Protein AF-A0A954H5F4-F1 (afdb_monomer_lite)

Radius of gyration: 21.92 Å; chains: 1; bounding box: 44×37×60 Å

Sequence (137 aa):
LEKRYDFLNLPSGKKIQVPFDQLIIFSTNLEPKDLVDGAFLRRIPYKIEAPDPTEEQFRALMELMAPMMGFAYDSEAKKAVDYLIETHYKAVDRPFRACQPRDLLLQVKNHCVYHKQPKKLTNKGFDFAVWNYFSVM

Foldseek 3Di:
DPPQWDWDQDPVRDIDIDGHDDDDDDDDPDDPVVVDDPVVVVVVPDDDDDDADDPVVLLVLLVVVLVVLPEDCDPQVSVLSVLLCVPVPVVVVHTHHSCLSNQLLVQLSVVCVVVVHPSYRDNVSSVRSSCVVVVPD

Structure (mmCIF, N/CA/C/O backbone):
data_AF-A0A954H5F4-F1
#
_entry.id   AF-A0A954H5F4-F1
#
loop_
_atom_site.group_PDB
_atom_site.id
_atom_site.type_symbol
_atom_site.label_atom_id
_atom_site.label_alt_id
_atom_site.label_comp_id
_atom_site.label_asym_id
_atom_site.label_entity_id
_atom_site.label_seq_id
_atom_site.pdbx_PDB_ins_code
_atom_site.Cartn_x
_atom_site.Cartn_y
_atom_site.Cartn_z
_atom_site.occupancy
_atom_site.B_iso_or_equiv
_atom_site.auth_seq_id
_atom_site.auth_comp_id
_atom_site.auth_asym_id
_atom_site.auth_atom_id
_atom_site.pdbx_PDB_model_num
ATOM 1 N N . LEU A 1 1 ? 12.655 7.361 -30.548 1.00 53.06 1 LEU A N 1
ATOM 2 C CA . LEU A 1 1 ? 13.279 7.303 -29.210 1.00 53.06 1 LEU A CA 1
ATOM 3 C C . LEU A 1 1 ? 14.586 8.081 -29.127 1.00 53.06 1 LEU A C 1
ATOM 5 O O . LEU A 1 1 ? 14.675 8.954 -28.286 1.00 53.06 1 LEU A O 1
ATOM 9 N N . GLU A 1 2 ? 15.562 7.868 -30.015 1.00 63.12 2 GLU A N 1
ATOM 10 C CA . GLU A 1 2 ? 16.865 8.570 -29.931 1.00 63.12 2 GLU A CA 1
ATOM 11 C C . GLU A 1 2 ? 16.860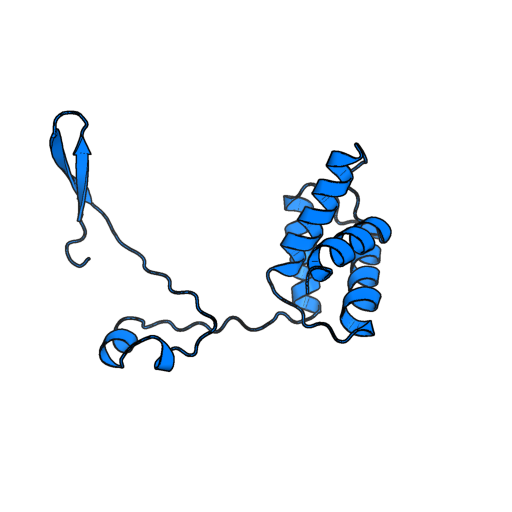 10.029 -30.415 1.00 63.12 2 GLU A C 1
ATOM 13 O O . GLU A 1 2 ? 17.785 10.784 -30.137 1.00 63.12 2 GLU A O 1
ATOM 18 N N . LYS A 1 3 ? 15.822 10.451 -31.145 1.00 74.44 3 LYS A N 1
ATOM 19 C CA . LYS A 1 3 ? 15.833 11.742 -31.842 1.00 74.44 3 LYS A CA 1
ATOM 20 C C . LYS A 1 3 ? 15.539 12.964 -30.951 1.00 74.44 3 LYS A C 1
ATOM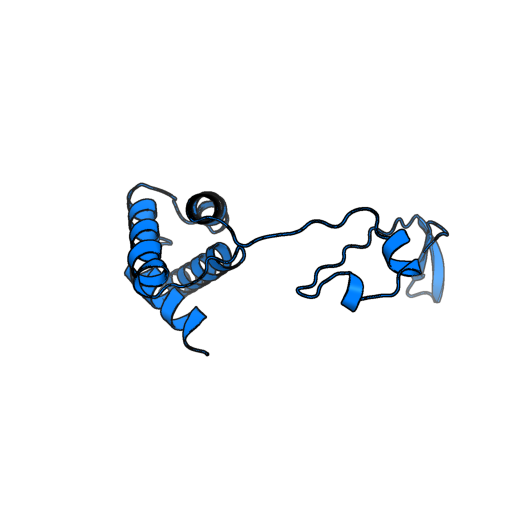 22 O O . LYS A 1 3 ? 15.689 14.079 -31.430 1.00 74.44 3 LYS A O 1
ATOM 27 N N . ARG A 1 4 ? 15.157 12.771 -29.677 1.00 80.94 4 ARG A N 1
ATOM 28 C CA . ARG A 1 4 ? 14.807 13.830 -28.696 1.00 80.94 4 ARG A CA 1
ATOM 29 C C . ARG A 1 4 ? 13.697 14.804 -29.134 1.00 80.94 4 ARG A C 1
ATOM 31 O O . ARG A 1 4 ? 13.626 15.941 -28.669 1.00 80.94 4 ARG A O 1
ATOM 38 N N . TYR A 1 5 ? 12.831 14.373 -30.046 1.00 88.50 5 TYR A N 1
ATOM 39 C CA . TYR A 1 5 ? 11.664 15.131 -30.478 1.00 88.50 5 TYR A CA 1
ATOM 40 C C . TYR A 1 5 ? 10.488 14.208 -30.790 1.00 88.50 5 TYR A C 1
ATOM 42 O O . TYR A 1 5 ? 10.687 13.044 -31.148 1.00 88.50 5 TYR A O 1
ATOM 50 N N . ASP A 1 6 ? 9.284 14.764 -30.701 1.00 89.88 6 ASP A N 1
ATOM 51 C CA . ASP A 1 6 ? 8.025 14.151 -31.127 1.00 89.88 6 ASP A CA 1
ATOM 52 C C . ASP A 1 6 ? 7.224 15.139 -32.001 1.00 89.88 6 ASP A C 1
ATOM 54 O O . ASP A 1 6 ? 7.655 16.277 -32.214 1.00 89.88 6 ASP A O 1
ATOM 58 N N . PHE A 1 7 ? 6.084 14.721 -32.551 1.00 91.19 7 PHE A N 1
ATOM 59 C CA . PHE A 1 7 ? 5.224 15.560 -33.385 1.00 91.19 7 PHE A CA 1
ATOM 60 C C . PHE A 1 7 ? 3.859 15.800 -32.743 1.00 91.19 7 PHE A C 1
ATOM 62 O O . PHE A 1 7 ? 3.073 14.875 -32.546 1.00 91.19 7 PHE A O 1
ATOM 69 N N . LEU A 1 8 ? 3.525 17.071 -32.529 1.00 90.31 8 LEU A N 1
ATOM 70 C CA . LEU A 1 8 ? 2.176 17.486 -32.167 1.00 90.31 8 LEU A CA 1
ATOM 71 C C . LEU A 1 8 ? 1.326 17.633 -33.437 1.00 90.31 8 LEU A C 1
ATOM 73 O O . LEU A 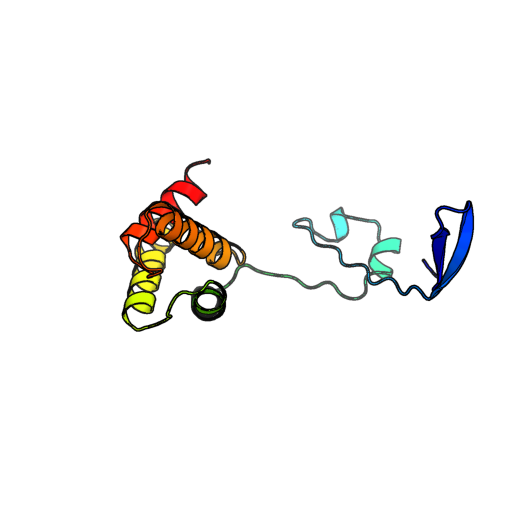1 8 ? 1.668 18.409 -34.334 1.00 90.31 8 LEU A O 1
ATOM 77 N N . ASN A 1 9 ? 0.209 16.904 -33.509 1.00 93.69 9 ASN A N 1
ATOM 78 C CA . ASN A 1 9 ? -0.774 17.048 -34.584 1.00 93.69 9 ASN A CA 1
ATOM 79 C C . ASN A 1 9 ? -1.799 18.121 -34.204 1.00 93.69 9 ASN A C 1
ATOM 81 O O . ASN A 1 9 ? -2.467 18.008 -33.177 1.00 93.69 9 ASN A O 1
ATOM 85 N N . LEU A 1 10 ? -1.944 19.149 -35.040 1.00 92.38 10 LEU A N 1
ATOM 86 C CA . LEU A 1 10 ? -2.967 20.175 -34.858 1.00 92.38 10 LEU A CA 1
ATOM 87 C C . LEU A 1 10 ? -4.285 19.764 -35.537 1.00 92.38 10 LEU A C 1
ATOM 89 O O . LEU A 1 10 ? -4.245 19.104 -36.577 1.00 92.38 10 LEU A O 1
ATOM 93 N N . PRO A 1 11 ? -5.448 20.239 -35.048 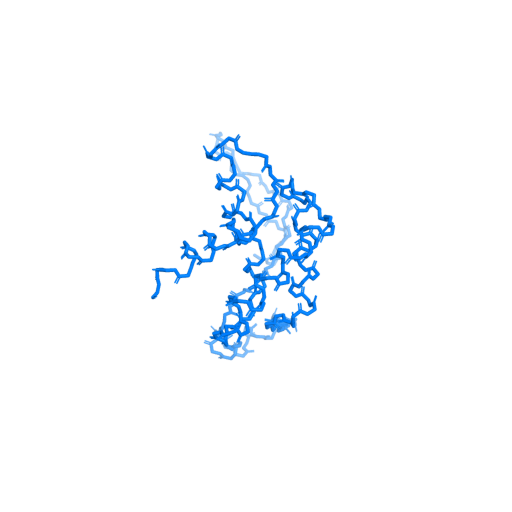1.00 93.06 11 PRO A N 1
ATOM 94 C CA . PRO A 1 11 ? -6.742 20.024 -35.710 1.00 93.06 11 PRO A CA 1
ATOM 95 C C . PRO A 1 11 ? -6.790 20.499 -37.173 1.00 93.06 11 PRO A C 1
ATOM 97 O O . PRO A 1 11 ? -7.604 20.027 -37.954 1.00 93.06 11 PRO A O 1
ATOM 100 N N . SER A 1 12 ? -5.893 21.412 -37.561 1.00 92.62 12 SER A N 1
ATOM 101 C CA . SER A 1 12 ? -5.723 21.900 -38.936 1.00 92.62 12 SER A CA 1
ATOM 102 C C . SER A 1 12 ? -4.962 20.940 -39.865 1.00 92.62 12 SER A C 1
ATOM 104 O O . SER A 1 12 ? -4.705 21.291 -41.015 1.00 92.62 12 SER A O 1
ATOM 106 N N . GLY A 1 13 ? -4.539 19.768 -39.379 1.00 91.94 13 GLY A N 1
ATOM 107 C CA . GLY A 1 13 ? -3.751 18.784 -40.133 1.00 91.94 13 GLY A CA 1
ATOM 108 C C . GLY A 1 13 ? -2.247 19.081 -40.200 1.00 91.94 13 GLY A C 1
ATOM 109 O O . GLY A 1 13 ? -1.480 18.279 -40.732 1.00 91.94 13 GLY A O 1
ATOM 110 N N . LYS A 1 14 ? -1.793 20.211 -39.643 1.00 93.38 14 LYS A N 1
ATOM 111 C CA . LYS A 1 14 ? -0.365 20.556 -39.555 1.00 93.38 14 LYS A CA 1
ATOM 112 C C . LYS A 1 14 ? 0.330 19.748 -38.454 1.00 93.38 14 LYS A C 1
ATOM 114 O O . LYS A 1 14 ? -0.247 19.523 -37.390 1.00 93.38 14 LYS A O 1
ATOM 119 N N . LYS A 1 15 ? 1.591 19.375 -38.693 1.00 93.94 15 LYS A N 1
ATOM 120 C CA . LYS A 1 15 ? 2.471 18.721 -37.711 1.00 93.94 15 LYS A CA 1
ATOM 121 C C . LYS A 1 15 ? 3.574 19.675 -37.278 1.00 93.94 15 LYS A C 1
ATOM 123 O O . LYS A 1 15 ? 4.218 20.280 -38.132 1.00 93.94 15 LYS A O 1
ATOM 128 N N . ILE A 1 16 ? 3.796 19.790 -35.973 1.00 94.44 16 ILE A N 1
ATOM 129 C CA . ILE A 1 16 ? 4.875 20.603 -35.402 1.00 94.44 16 ILE A CA 1
ATOM 130 C C . ILE A 1 16 ? 5.812 19.680 -34.636 1.00 94.44 16 ILE A C 1
ATOM 132 O O . ILE A 1 16 ? 5.361 18.887 -33.813 1.00 94.44 16 ILE A O 1
ATOM 136 N N . GLN A 1 17 ? 7.109 19.784 -34.915 1.00 93.75 17 GLN A N 1
ATOM 137 C CA . GLN A 1 17 ? 8.136 19.088 -34.152 1.00 93.75 17 GLN A CA 1
ATOM 138 C C . GLN A 1 17 ? 8.308 19.776 -32.794 1.00 93.75 17 GLN A C 1
ATOM 140 O O . GLN A 1 17 ? 8.544 20.983 -32.735 1.00 93.75 17 GLN A O 1
ATOM 145 N N . VAL A 1 18 ? 8.204 19.010 -31.714 1.00 92.31 18 VAL A N 1
ATOM 146 C CA . VAL A 1 18 ? 8.376 19.490 -30.340 1.00 92.31 18 VAL A CA 1
ATOM 147 C C . VAL A 1 18 ? 9.506 18.720 -29.659 1.00 92.31 18 VAL A C 1
ATOM 149 O O . VAL A 1 18 ? 9.647 17.520 -29.905 1.00 92.31 18 VAL A O 1
ATOM 152 N N . PRO A 1 19 ? 10.329 19.364 -28.814 1.00 90.75 19 PRO A N 1
ATOM 153 C CA . PRO A 1 19 ? 11.283 18.647 -27.978 1.00 90.75 19 PRO A CA 1
ATOM 154 C C . PRO A 1 19 ? 10.550 17.632 -27.100 1.00 90.75 19 PRO A C 1
ATOM 156 O O . PRO A 1 19 ? 9.544 17.963 -26.472 1.00 90.75 19 PRO A O 1
ATOM 159 N N . PHE A 1 20 ? 11.053 16.404 -27.059 1.00 88.12 20 PHE A N 1
ATOM 160 C CA . PHE A 1 20 ? 10.492 15.346 -26.229 1.00 88.12 20 PHE A CA 1
ATOM 161 C C . PHE A 1 20 ? 11.620 14.461 -25.726 1.00 88.12 20 PHE A C 1
ATOM 163 O O . PHE A 1 20 ? 12.378 13.902 -26.522 1.00 88.12 20 PHE A O 1
ATOM 170 N N . ASP A 1 21 ? 11.724 14.345 -24.408 1.00 85.25 21 ASP A N 1
ATOM 171 C CA . ASP A 1 21 ? 12.660 13.440 -23.760 1.00 85.25 21 ASP A CA 1
ATOM 172 C C . ASP A 1 21 ? 11.876 12.324 -23.073 1.00 85.25 21 ASP A C 1
ATOM 174 O O . ASP A 1 21 ? 10.933 12.584 -22.322 1.00 85.25 21 ASP A O 1
ATOM 178 N N . GLN A 1 22 ? 12.227 11.077 -23.377 1.00 80.12 22 GLN A N 1
ATOM 179 C CA . GLN A 1 22 ? 11.465 9.915 -22.939 1.00 80.12 22 GLN A CA 1
ATOM 180 C C . GLN A 1 22 ? 12.199 9.192 -21.814 1.00 80.12 22 GLN A C 1
ATOM 182 O O . GLN A 1 22 ? 13.228 8.558 -22.042 1.00 80.12 22 GLN A O 1
ATOM 187 N N . LEU A 1 23 ? 11.606 9.200 -20.619 1.00 85.25 23 LEU A N 1
ATOM 188 C CA . LEU A 1 23 ? 11.997 8.317 -19.524 1.00 85.25 23 LEU A CA 1
ATOM 189 C C . LEU A 1 23 ? 11.127 7.055 -19.549 1.00 85.25 23 LEU A C 1
ATOM 191 O O . LEU A 1 23 ? 9.904 7.141 -19.447 1.00 85.25 23 LEU A O 1
ATOM 195 N N . ILE A 1 24 ? 11.750 5.883 -19.681 1.00 82.00 24 ILE A N 1
ATOM 196 C CA . ILE A 1 24 ? 11.051 4.590 -19.655 1.00 82.00 24 ILE A CA 1
ATOM 197 C C . ILE A 1 24 ? 11.269 3.933 -18.295 1.00 82.00 24 ILE A C 1
ATOM 199 O O . ILE A 1 24 ? 12.410 3.759 -17.869 1.00 82.00 24 ILE A O 1
ATOM 203 N N . ILE A 1 25 ? 10.176 3.536 -17.644 1.00 88.25 25 ILE A N 1
ATOM 204 C CA . ILE A 1 25 ? 10.188 2.791 -16.383 1.00 88.25 25 ILE A CA 1
ATOM 205 C C . ILE A 1 25 ? 9.415 1.492 -16.604 1.00 88.25 25 ILE A C 1
ATOM 207 O O . ILE A 1 25 ? 8.246 1.520 -16.986 1.00 88.25 25 ILE A O 1
ATOM 211 N N . PHE A 1 26 ? 10.073 0.361 -16.360 1.00 86.81 26 PHE A N 1
ATOM 212 C CA . PHE A 1 26 ? 9.442 -0.956 -16.353 1.00 86.81 26 PHE A CA 1
ATOM 213 C C . PHE A 1 26 ? 9.157 -1.367 -14.909 1.00 86.81 26 PHE A C 1
ATOM 215 O O . PHE A 1 26 ? 10.013 -1.205 -14.043 1.00 86.81 26 PHE A O 1
ATOM 222 N N . SER A 1 27 ? 7.968 -1.911 -14.662 1.00 88.69 27 SER A N 1
ATOM 223 C 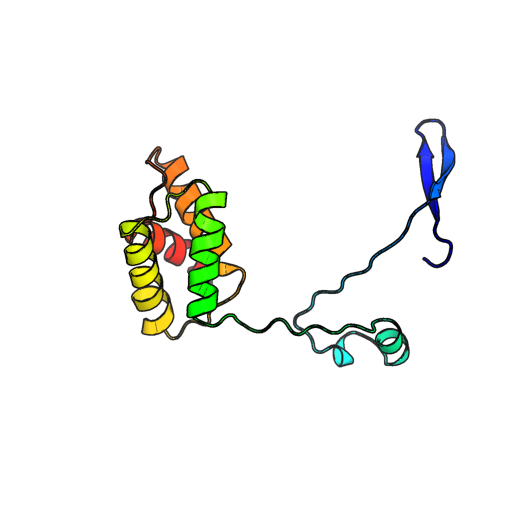CA . SER A 1 27 ? 7.586 -2.504 -13.381 1.00 88.69 27 SER A CA 1
ATOM 224 C C . SER A 1 27 ? 6.973 -3.870 -13.657 1.00 88.69 27 SER A C 1
ATOM 226 O O . SER A 1 27 ? 6.047 -3.983 -14.461 1.00 88.69 27 SER A O 1
ATOM 228 N N . THR A 1 28 ? 7.541 -4.913 -13.061 1.00 86.94 28 THR A N 1
ATOM 229 C CA . THR A 1 28 ? 7.113 -6.299 -13.250 1.00 86.94 28 THR A CA 1
ATOM 230 C C . THR A 1 28 ? 7.418 -7.113 -11.997 1.00 86.94 28 THR A C 1
ATOM 232 O O . THR A 1 28 ? 8.317 -6.769 -11.233 1.00 86.94 28 THR A O 1
ATOM 235 N N . ASN A 1 29 ? 6.659 -8.186 -11.798 1.00 85.06 29 ASN A N 1
ATOM 236 C CA . ASN A 1 29 ? 6.923 -9.226 -10.808 1.00 85.06 29 ASN A CA 1
ATOM 237 C C . ASN A 1 29 ? 7.778 -10.382 -11.369 1.00 85.06 29 ASN A C 1
ATOM 239 O O . ASN A 1 29 ? 8.071 -11.318 -10.632 1.00 85.06 29 ASN A O 1
ATOM 243 N N . LEU A 1 30 ? 8.141 -10.346 -12.657 1.00 84.50 30 LEU A N 1
ATOM 244 C CA . LEU A 1 30 ? 9.014 -11.332 -13.298 1.00 84.50 30 LEU A CA 1
ATOM 245 C C . LEU A 1 30 ? 10.489 -10.968 -13.113 1.00 84.50 30 LEU A C 1
ATOM 247 O O . LEU A 1 30 ? 10.850 -9.789 -13.056 1.00 84.50 30 LEU A O 1
ATOM 251 N N . GLU A 1 31 ? 11.363 -11.975 -13.088 1.00 81.25 31 GLU A N 1
ATOM 252 C CA . GLU A 1 31 ? 12.799 -11.718 -13.074 1.00 81.25 31 GLU A CA 1
ATOM 253 C C . GLU A 1 31 ? 13.237 -11.070 -14.403 1.00 81.25 31 GLU A C 1
ATOM 255 O O . GLU A 1 31 ? 12.753 -11.452 -15.472 1.00 81.25 31 GLU A O 1
ATOM 260 N N . PRO A 1 32 ? 14.192 -10.118 -14.396 1.00 79.50 32 PRO A N 1
ATOM 261 C CA . PRO A 1 32 ? 14.590 -9.400 -15.610 1.00 79.50 32 PRO A CA 1
ATOM 262 C C . PRO A 1 32 ? 15.018 -10.302 -16.778 1.00 79.50 32 PRO A C 1
ATOM 264 O O . PRO A 1 32 ? 14.798 -9.948 -17.934 1.00 79.50 32 PRO A O 1
ATOM 267 N N . LYS A 1 33 ? 15.612 -11.466 -16.482 1.00 80.44 33 LYS A N 1
ATOM 268 C CA . LYS A 1 33 ? 16.046 -12.460 -17.480 1.00 80.44 33 LYS A CA 1
ATOM 269 C C . LYS A 1 33 ? 14.884 -13.115 -18.238 1.00 80.44 33 LYS A C 1
ATOM 271 O O . LYS A 1 33 ? 15.088 -13.559 -19.361 1.00 80.44 33 LYS A O 1
ATOM 276 N N . ASP A 1 34 ? 13.698 -13.151 -17.635 1.00 83.12 34 ASP A N 1
ATOM 277 C CA . ASP A 1 34 ? 12.502 -13.766 -18.216 1.00 83.12 34 ASP A CA 1
ATOM 278 C C . ASP A 1 34 ? 11.679 -12.748 -19.019 1.00 83.12 34 ASP A C 1
ATOM 280 O O . ASP A 1 34 ? 10.786 -13.120 -19.778 1.00 83.12 34 ASP A O 1
ATOM 284 N N . LEU A 1 35 ? 11.981 -11.452 -18.870 1.00 78.19 35 LEU A N 1
ATOM 285 C CA . LEU A 1 35 ? 11.255 -10.371 -19.532 1.00 78.19 35 LEU A CA 1
ATOM 286 C C . LEU A 1 35 ? 11.746 -10.128 -20.967 1.00 78.19 35 LEU A C 1
ATOM 288 O O . LEU A 1 35 ? 10.937 -9.909 -21.867 1.00 78.19 35 LEU A O 1
ATOM 292 N N . VAL A 1 36 ? 13.068 -10.100 -21.175 1.00 76.62 36 VAL A N 1
ATOM 293 C CA . VAL A 1 36 ? 13.712 -9.656 -22.426 1.00 76.62 36 VAL A CA 1
ATOM 294 C C . VAL A 1 36 ? 15.116 -10.242 -22.590 1.00 76.62 36 VAL A C 1
ATOM 296 O O . VAL A 1 36 ? 15.749 -10.677 -21.631 1.00 76.62 36 VAL A O 1
ATOM 299 N N . ASP A 1 37 ? 15.633 -10.209 -23.821 1.00 82.75 37 ASP A N 1
ATOM 300 C CA . ASP A 1 37 ? 16.973 -10.702 -24.136 1.00 82.75 37 ASP A CA 1
ATOM 301 C C . ASP A 1 37 ? 18.115 -9.877 -23.493 1.00 82.75 37 ASP A C 1
ATOM 303 O O . ASP A 1 37 ? 17.964 -8.737 -23.033 1.00 82.75 37 ASP A O 1
ATOM 307 N N . GLY A 1 38 ? 19.323 -10.448 -23.504 1.00 77.06 38 GLY A N 1
ATOM 308 C CA . GLY A 1 38 ? 20.517 -9.793 -22.962 1.00 77.06 38 GLY A CA 1
ATOM 309 C C . GLY A 1 38 ? 20.950 -8.526 -23.719 1.00 77.06 38 GLY A C 1
ATOM 310 O O . GLY A 1 38 ? 21.703 -7.712 -23.178 1.00 77.06 38 GLY A O 1
ATOM 311 N N . ALA A 1 39 ? 20.507 -8.310 -24.962 1.00 82.06 39 ALA A N 1
ATOM 312 C CA . ALA A 1 39 ? 20.790 -7.071 -25.686 1.00 82.06 39 ALA A CA 1
ATOM 313 C C . ALA A 1 39 ? 19.934 -5.911 -25.164 1.00 82.06 39 ALA A C 1
ATOM 315 O O . ALA A 1 39 ? 20.436 -4.791 -25.028 1.00 82.06 39 ALA A O 1
ATOM 316 N N . PHE A 1 40 ? 18.689 -6.193 -24.794 1.00 79.38 40 PHE A N 1
ATOM 317 C CA . PHE A 1 40 ? 17.766 -5.234 -24.209 1.00 79.38 40 PHE A CA 1
ATOM 318 C C . PHE A 1 40 ? 18.120 -4.911 -22.753 1.00 79.38 40 PHE A C 1
ATOM 320 O O . PHE A 1 40 ? 18.173 -3.736 -22.383 1.00 79.38 40 PHE A O 1
ATOM 327 N N . LEU A 1 41 ? 18.481 -5.917 -21.945 1.00 82.31 41 LEU A N 1
ATOM 328 C CA . LEU A 1 41 ? 18.877 -5.712 -20.541 1.00 82.31 41 LEU A CA 1
ATOM 329 C C . LEU A 1 41 ? 20.113 -4.816 -20.363 1.00 82.31 41 LEU A C 1
ATOM 331 O O . LEU A 1 41 ? 20.262 -4.185 -19.312 1.00 82.31 41 LEU A O 1
ATOM 335 N N . ARG A 1 42 ? 20.982 -4.720 -21.382 1.00 83.56 42 ARG A N 1
ATOM 336 C CA . ARG A 1 42 ? 22.122 -3.782 -21.410 1.00 83.56 42 ARG A CA 1
ATOM 337 C C . ARG A 1 42 ? 21.695 -2.316 -21.516 1.00 83.56 42 ARG A C 1
ATOM 339 O O . ARG A 1 42 ? 22.457 -1.442 -21.118 1.00 83.56 42 ARG A O 1
ATOM 346 N N . ARG A 1 43 ? 20.493 -2.041 -22.033 1.00 84.50 43 ARG A N 1
ATOM 347 C CA . ARG A 1 43 ? 19.928 -0.684 -22.161 1.00 84.50 43 ARG A CA 1
ATOM 348 C C . ARG A 1 43 ? 19.108 -0.254 -20.942 1.00 84.50 43 ARG A C 1
ATOM 350 O O . ARG A 1 43 ? 18.682 0.894 -20.885 1.00 84.50 43 ARG A O 1
ATOM 357 N N . ILE A 1 44 ? 18.917 -1.145 -19.966 1.00 85.94 44 ILE A N 1
ATOM 358 C CA . ILE A 1 44 ? 18.273 -0.857 -18.679 1.00 85.94 44 ILE A CA 1
ATOM 359 C C . ILE A 1 44 ? 19.352 -0.940 -17.591 1.00 85.94 44 ILE A C 1
ATOM 361 O O . ILE A 1 44 ? 19.558 -2.007 -17.007 1.00 85.94 44 ILE A O 1
ATOM 365 N N . PRO A 1 45 ? 20.110 0.141 -17.343 1.00 83.94 45 PRO A N 1
ATOM 366 C CA . PRO A 1 45 ? 21.251 0.097 -16.430 1.00 83.94 45 PRO A CA 1
ATOM 367 C C . PRO A 1 45 ? 20.821 -0.123 -14.976 1.00 83.94 45 PRO A C 1
ATOM 369 O O . PRO A 1 45 ? 21.464 -0.885 -14.259 1.00 83.94 45 PRO A O 1
ATOM 372 N N . TYR A 1 46 ? 19.706 0.483 -14.562 1.00 88.81 46 TYR A N 1
ATOM 373 C CA . TYR A 1 46 ? 19.189 0.390 -13.200 1.00 88.81 46 TYR A CA 1
ATOM 374 C C . TYR A 1 46 ? 18.120 -0.690 -13.096 1.00 88.81 46 TYR A C 1
ATOM 376 O O . TYR A 1 46 ? 17.132 -0.676 -13.827 1.00 88.81 46 TYR A O 1
ATOM 384 N N . LYS A 1 47 ? 18.328 -1.619 -12.166 1.00 88.50 47 LYS A N 1
ATOM 385 C CA . LYS A 1 47 ? 17.405 -2.701 -11.828 1.00 88.50 47 LYS A CA 1
ATOM 386 C C . LYS A 1 47 ? 17.224 -2.622 -10.320 1.00 88.50 47 LYS A C 1
ATOM 388 O O . LYS A 1 47 ? 18.165 -2.899 -9.583 1.00 88.50 47 LYS A O 1
ATOM 393 N N . ILE A 1 48 ? 16.075 -2.115 -9.890 1.00 90.38 48 ILE A N 1
ATOM 394 C CA . ILE A 1 48 ? 15.791 -1.859 -8.479 1.00 90.38 48 ILE A CA 1
ATOM 395 C C . ILE A 1 48 ? 14.794 -2.911 -8.029 1.00 90.38 48 ILE A C 1
ATOM 397 O O . ILE A 1 48 ? 13.688 -2.984 -8.561 1.00 90.38 48 ILE A O 1
ATOM 401 N N . GLU A 1 49 ? 15.207 -3.725 -7.069 1.00 90.19 49 GLU A N 1
ATOM 402 C CA . GLU A 1 49 ? 14.305 -4.635 -6.384 1.00 90.19 49 GLU A CA 1
ATOM 403 C C . GLU A 1 49 ? 13.466 -3.849 -5.371 1.00 90.19 49 GLU A C 1
ATOM 405 O O . GLU A 1 49 ? 13.989 -3.023 -4.620 1.00 90.19 49 GLU A O 1
ATOM 410 N N . ALA A 1 50 ? 12.158 -4.094 -5.371 1.00 90.19 50 ALA A N 1
ATOM 411 C CA . ALA A 1 50 ? 11.219 -3.523 -4.416 1.00 90.19 50 ALA A CA 1
ATOM 412 C C . ALA A 1 50 ? 10.639 -4.666 -3.567 1.00 90.19 50 ALA A C 1
ATOM 414 O O . ALA A 1 50 ? 9.623 -5.245 -3.962 1.00 90.19 50 ALA A O 1
ATOM 415 N N . PRO A 1 51 ? 11.298 -5.037 -2.453 1.00 92.31 51 PRO A N 1
ATOM 416 C CA . PRO A 1 51 ? 10.829 -6.120 -1.602 1.00 92.31 51 PRO A CA 1
ATOM 417 C C . PRO A 1 51 ? 9.563 -5.719 -0.841 1.00 92.31 51 PRO A C 1
ATOM 419 O O . PRO A 1 51 ? 9.181 -4.545 -0.774 1.00 92.31 51 PRO A O 1
ATOM 422 N N . ASP A 1 52 ? 8.932 -6.715 -0.227 1.00 95.00 52 ASP A N 1
ATOM 423 C CA . ASP A 1 52 ? 7.850 -6.477 0.718 1.00 95.00 52 ASP A CA 1
ATOM 424 C C . ASP A 1 52 ? 8.341 -5.643 1.913 1.00 95.00 52 ASP A C 1
ATOM 426 O O . ASP A 1 52 ? 9.464 -5.844 2.388 1.00 95.00 52 ASP A O 1
ATOM 430 N N . PRO A 1 53 ? 7.528 -4.690 2.403 1.00 96.94 53 PRO A N 1
ATOM 431 C CA . PRO A 1 53 ? 7.919 -3.857 3.526 1.00 96.94 53 PRO A CA 1
ATOM 432 C C . PRO A 1 53 ? 7.994 -4.666 4.824 1.00 96.94 53 PRO A C 1
ATOM 434 O O . PRO A 1 53 ? 7.189 -5.569 5.059 1.00 96.94 53 PRO A O 1
ATOM 437 N N . THR A 1 54 ? 8.904 -4.275 5.715 1.00 97.44 54 THR A N 1
ATOM 438 C CA . THR A 1 54 ? 8.867 -4.739 7.110 1.00 97.44 54 THR A CA 1
ATOM 439 C C . THR A 1 54 ? 7.643 -4.173 7.834 1.00 97.44 54 THR A C 1
ATOM 441 O O . THR A 1 54 ? 7.007 -3.225 7.363 1.00 97.44 54 THR A O 1
ATOM 444 N N . GLU A 1 55 ? 7.312 -4.706 9.012 1.00 97.12 55 GLU A N 1
ATOM 445 C CA . GLU A 1 55 ? 6.223 -4.159 9.829 1.00 97.12 55 GLU A CA 1
ATOM 446 C C . GLU A 1 55 ? 6.459 -2.675 10.166 1.00 97.12 55 GLU A C 1
ATOM 448 O O . GLU A 1 55 ? 5.539 -1.860 10.080 1.00 97.12 55 GLU A O 1
ATOM 453 N N . GLU A 1 56 ? 7.694 -2.291 10.495 1.00 97.50 56 GLU A N 1
ATOM 454 C CA . GLU A 1 56 ? 8.059 -0.902 10.794 1.00 97.50 56 GLU A CA 1
ATOM 455 C C . GLU A 1 56 ? 7.834 0.002 9.580 1.00 97.50 56 GLU A C 1
ATOM 457 O O . GLU A 1 56 ? 7.271 1.092 9.707 1.00 97.50 56 GLU A O 1
ATOM 462 N N . GLN A 1 57 ? 8.218 -0.465 8.390 1.00 97.62 57 GLN A N 1
ATOM 463 C CA . GLN A 1 57 ? 7.979 0.257 7.141 1.00 97.62 57 GLN A CA 1
ATOM 464 C C . GLN A 1 57 ? 6.483 0.348 6.829 1.00 97.62 57 GLN A C 1
ATOM 466 O O . GLN A 1 57 ? 6.006 1.409 6.433 1.00 97.62 57 GLN A O 1
ATOM 471 N N . PHE A 1 58 ? 5.719 -0.720 7.059 1.00 98.12 58 PHE A N 1
ATOM 472 C CA . PHE A 1 58 ? 4.268 -0.725 6.884 1.00 98.12 58 PHE A CA 1
ATOM 473 C C . PHE A 1 58 ? 3.586 0.300 7.802 1.00 98.12 58 PHE A C 1
ATOM 475 O O . PHE A 1 58 ? 2.740 1.079 7.356 1.00 98.12 58 PHE A O 1
ATOM 482 N N . ARG A 1 59 ? 3.997 0.365 9.074 1.00 97.62 59 ARG A N 1
ATOM 483 C CA . ARG A 1 59 ? 3.521 1.365 10.046 1.00 97.62 59 ARG A CA 1
ATOM 484 C C . ARG A 1 59 ? 3.888 2.784 9.624 1.00 97.62 59 ARG A C 1
ATOM 486 O O . ARG A 1 59 ? 3.036 3.671 9.688 1.00 97.62 59 ARG A O 1
ATOM 493 N N . ALA A 1 60 ? 5.112 2.988 9.141 1.00 97.19 60 ALA A N 1
ATOM 494 C CA . ALA A 1 60 ? 5.552 4.277 8.617 1.00 97.19 60 ALA A CA 1
ATOM 495 C C . ALA A 1 60 ? 4.736 4.702 7.383 1.00 97.19 60 ALA A C 1
ATOM 497 O O . ALA A 1 60 ? 4.368 5.870 7.260 1.00 97.19 60 ALA A O 1
ATOM 498 N N . LEU A 1 61 ? 4.381 3.763 6.498 1.00 97.31 61 LEU A N 1
ATOM 499 C CA . LEU A 1 61 ? 3.491 4.030 5.365 1.00 97.31 61 LEU A CA 1
ATOM 500 C C . LEU A 1 61 ? 2.084 4.430 5.831 1.00 97.31 61 LEU A C 1
ATOM 502 O O . LEU A 1 61 ? 1.516 5.371 5.278 1.00 97.31 61 LEU A O 1
ATOM 506 N N . MET A 1 62 ? 1.534 3.779 6.861 1.00 97.50 62 MET A N 1
ATOM 507 C CA . MET A 1 62 ? 0.242 4.167 7.449 1.00 97.50 62 MET A CA 1
ATOM 508 C C . MET A 1 62 ? 0.283 5.586 8.033 1.00 97.50 62 MET A C 1
ATOM 510 O O . MET A 1 62 ? -0.614 6.384 7.754 1.00 97.50 62 MET A O 1
ATOM 514 N N . GLU A 1 63 ? 1.338 5.917 8.785 1.00 96.88 63 GLU A N 1
ATOM 515 C CA . GLU A 1 63 ? 1.555 7.251 9.369 1.00 96.88 63 GLU A CA 1
ATOM 516 C C . GLU A 1 63 ? 1.703 8.333 8.297 1.00 96.88 63 GLU A C 1
ATOM 518 O O . GLU A 1 63 ? 1.128 9.414 8.421 1.00 96.88 63 GLU A O 1
ATOM 523 N N . LEU A 1 64 ? 2.412 8.026 7.210 1.00 96.75 64 LEU A N 1
ATOM 524 C CA . LEU A 1 64 ? 2.601 8.940 6.088 1.00 96.75 64 LEU A CA 1
ATOM 525 C C . LEU A 1 64 ? 1.304 9.161 5.293 1.00 96.75 64 LEU A C 1
ATOM 527 O O . LEU A 1 64 ? 0.972 10.291 4.933 1.00 96.75 64 LEU A O 1
ATOM 531 N N . MET A 1 65 ? 0.568 8.088 4.992 1.00 96.94 65 MET A N 1
ATOM 532 C CA . MET A 1 65 ? -0.570 8.131 4.067 1.00 96.94 65 MET A CA 1
ATOM 533 C C . MET A 1 65 ? -1.878 8.584 4.722 1.00 96.94 65 MET A C 1
ATOM 535 O O . MET A 1 65 ? -2.703 9.215 4.054 1.00 96.94 65 MET A O 1
ATOM 539 N N . ALA A 1 66 ? -2.098 8.293 6.007 1.00 96.56 66 ALA A N 1
ATOM 540 C CA . ALA A 1 66 ? -3.353 8.625 6.682 1.00 96.56 66 ALA A CA 1
ATOM 541 C C . ALA A 1 66 ? -3.683 10.140 6.651 1.00 96.56 66 ALA A C 1
ATOM 543 O O . ALA A 1 66 ? -4.801 10.484 6.237 1.00 96.56 66 ALA A O 1
ATOM 544 N N . PRO A 1 67 ? -2.741 11.062 6.950 1.00 96.06 67 PRO A N 1
ATOM 545 C CA . PRO A 1 67 ? -2.975 12.504 6.835 1.00 96.06 67 PRO A CA 1
ATOM 546 C C . PRO A 1 67 ? -3.287 12.953 5.407 1.00 96.06 67 PRO A C 1
ATOM 548 O O . PRO A 1 67 ? -4.205 13.746 5.196 1.00 96.06 67 PRO A O 1
ATOM 551 N N . MET A 1 68 ? -2.598 12.389 4.408 1.00 95.44 68 MET A N 1
ATOM 552 C CA . MET A 1 68 ? -2.840 12.692 2.988 1.00 95.44 68 MET A CA 1
ATOM 553 C C . MET A 1 68 ? -4.267 12.326 2.549 1.00 95.44 68 MET A C 1
ATOM 555 O O . MET A 1 68 ? -4.805 12.897 1.601 1.00 95.44 68 MET A O 1
ATOM 559 N N . MET A 1 69 ? -4.908 11.385 3.247 1.00 94.06 69 MET A N 1
ATOM 560 C CA . MET A 1 69 ? -6.287 10.969 2.988 1.00 94.06 69 MET A CA 1
ATOM 561 C C . MET A 1 69 ? -7.335 11.710 3.831 1.00 94.06 69 MET A C 1
ATOM 563 O O . MET A 1 69 ? -8.539 11.559 3.570 1.00 94.06 69 MET A O 1
ATOM 567 N N . GLY A 1 70 ? -6.895 12.562 4.761 1.00 93.56 70 GLY A N 1
ATOM 568 C CA . GLY A 1 70 ? -7.738 13.371 5.640 1.00 93.56 70 GLY A CA 1
ATOM 569 C C . GLY A 1 70 ? -8.092 12.703 6.969 1.00 93.56 70 GLY A C 1
ATOM 570 O O . GLY A 1 70 ? -9.118 13.057 7.548 1.00 93.56 70 GLY A O 1
ATOM 571 N N . PHE A 1 71 ? -7.293 11.735 7.425 1.00 95.69 71 PHE A N 1
ATOM 572 C CA . PHE A 1 71 ? -7.377 11.184 8.778 1.00 95.69 71 PHE A CA 1
ATOM 573 C C . PHE A 1 71 ? -6.379 11.882 9.703 1.00 95.69 71 PHE A C 1
ATOM 575 O O . PHE A 1 71 ? -5.247 12.152 9.308 1.00 95.69 71 PHE A O 1
ATOM 582 N N . ALA A 1 72 ? -6.769 12.118 10.954 1.00 93.44 72 ALA A N 1
ATOM 583 C CA . ALA A 1 72 ? -5.804 12.439 12.000 1.00 93.44 72 ALA A CA 1
ATOM 584 C C . ALA A 1 72 ? -5.040 11.164 12.393 1.00 93.44 72 ALA A C 1
ATOM 586 O O . ALA A 1 72 ? -5.656 10.117 12.595 1.00 93.44 72 ALA A O 1
ATOM 587 N N . TYR A 1 73 ? -3.713 11.253 12.504 1.00 94.12 73 TYR A N 1
ATOM 588 C CA . TYR A 1 73 ? -2.865 10.145 12.949 1.00 94.12 73 TYR A CA 1
ATOM 589 C C . TYR A 1 73 ? -2.448 10.337 14.415 1.00 94.12 73 TYR A C 1
ATOM 591 O O . TYR A 1 73 ? -1.289 10.588 14.741 1.00 94.12 73 TYR A O 1
ATOM 599 N N . ASP A 1 74 ? -3.447 10.304 15.296 1.00 93.75 74 ASP A N 1
ATOM 600 C CA . ASP A 1 74 ? -3.301 10.467 16.744 1.00 93.75 74 ASP A CA 1
ATOM 601 C C . ASP A 1 74 ? -3.024 9.130 17.469 1.00 93.75 74 ASP A C 1
ATOM 603 O O . ASP A 1 74 ? -2.818 8.083 16.851 1.00 93.75 74 ASP A O 1
ATOM 607 N N . SER A 1 75 ? -2.992 9.150 18.804 1.00 94.25 75 SER A N 1
ATOM 608 C CA . SER A 1 75 ? -2.773 7.949 19.622 1.00 94.25 75 SER A CA 1
ATOM 609 C C . SER A 1 75 ? -3.844 6.871 19.422 1.00 94.25 75 SER A C 1
ATOM 611 O O . SER A 1 75 ? -3.534 5.685 19.525 1.00 94.25 75 SER A O 1
ATOM 613 N N . GLU A 1 76 ? -5.084 7.248 19.109 1.00 94.38 76 GLU A N 1
ATOM 614 C CA . GLU A 1 76 ? -6.169 6.299 18.848 1.00 94.38 76 GLU A CA 1
ATOM 615 C C . GLU A 1 76 ? -6.026 5.672 17.459 1.00 94.38 76 GLU A C 1
ATOM 617 O O . GLU A 1 76 ? -6.213 4.465 17.307 1.00 94.38 76 GLU A O 1
ATOM 622 N N . ALA A 1 77 ? -5.611 6.456 16.461 1.00 94.75 77 ALA A N 1
ATOM 623 C CA . ALA A 1 77 ? -5.245 5.937 15.149 1.00 94.75 77 ALA A CA 1
ATOM 624 C C . ALA A 1 77 ? -4.088 4.929 15.236 1.00 94.75 77 ALA A C 1
ATOM 626 O O . ALA A 1 77 ? -4.171 3.866 14.622 1.00 94.75 77 ALA A O 1
ATOM 627 N N . LYS A 1 78 ? -3.053 5.215 16.041 1.00 96.25 78 LYS A N 1
ATOM 628 C CA . LYS A 1 78 ? -1.925 4.289 16.267 1.00 96.25 78 LYS A CA 1
ATOM 629 C C . LYS A 1 78 ? -2.394 2.958 16.860 1.00 96.25 78 LYS A C 1
ATOM 631 O O . LYS A 1 78 ? -2.080 1.916 16.296 1.00 96.25 78 LYS A O 1
ATOM 636 N N . LYS A 1 79 ? -3.253 2.989 17.887 1.00 97.25 79 LYS A N 1
ATOM 637 C CA . LYS A 1 79 ? -3.871 1.774 18.456 1.00 97.25 79 LYS A CA 1
ATOM 638 C C . LYS A 1 79 ? -4.715 1.002 17.439 1.00 97.25 79 LYS A C 1
ATOM 640 O O . LYS A 1 79 ? -4.718 -0.225 17.450 1.00 97.25 79 LYS A O 1
ATOM 645 N N . ALA A 1 80 ? -5.438 1.697 16.560 1.00 97.19 80 ALA A N 1
ATOM 646 C CA . ALA A 1 80 ? -6.217 1.045 15.509 1.00 97.19 80 ALA A CA 1
ATOM 647 C C . ALA A 1 80 ? -5.315 0.359 14.465 1.00 97.19 80 ALA A C 1
ATOM 649 O O . ALA A 1 80 ? -5.661 -0.712 13.969 1.00 97.19 80 ALA A O 1
ATOM 650 N N . VAL A 1 81 ? -4.152 0.943 14.157 1.00 97.56 81 VAL A N 1
ATOM 651 C CA . VAL A 1 81 ? -3.129 0.316 13.302 1.00 97.56 81 VAL A CA 1
ATOM 652 C C . VAL A 1 81 ? -2.459 -0.868 14.006 1.00 97.56 81 VAL A C 1
ATOM 654 O O . VAL A 1 81 ? -2.260 -1.899 13.368 1.00 97.56 81 VAL A O 1
ATOM 657 N N . ASP A 1 82 ? -2.179 -0.773 15.310 1.00 98.06 82 ASP A N 1
ATOM 658 C CA . ASP A 1 82 ? -1.704 -1.913 16.110 1.00 98.06 82 ASP A CA 1
ATOM 659 C C . ASP A 1 82 ? -2.695 -3.075 16.031 1.00 98.06 82 ASP A C 1
ATOM 661 O O . ASP A 1 82 ? -2.324 -4.196 15.692 1.00 98.06 82 ASP A O 1
ATOM 665 N N . TYR A 1 83 ? -3.978 -2.788 16.261 1.00 98.19 83 TYR A N 1
ATOM 666 C CA . TYR A 1 83 ? -5.049 -3.771 16.156 1.00 98.19 83 TYR A CA 1
ATOM 667 C C . TYR A 1 83 ? -5.125 -4.411 14.763 1.00 98.19 83 TYR A C 1
ATOM 669 O O . TYR A 1 83 ? -5.250 -5.634 14.664 1.00 98.19 83 TYR A O 1
ATOM 677 N N . LEU A 1 84 ? -5.029 -3.603 13.698 1.00 97.88 84 LEU A N 1
ATOM 678 C CA . LEU A 1 84 ? -4.997 -4.084 12.316 1.00 97.88 84 LEU A CA 1
ATOM 679 C C . LEU A 1 84 ? -3.856 -5.087 12.112 1.00 97.88 84 LEU A C 1
ATOM 681 O O . LEU A 1 84 ? -4.081 -6.156 11.549 1.00 97.88 84 LEU A O 1
ATOM 685 N N . ILE A 1 85 ? -2.647 -4.751 12.559 1.00 98.06 85 ILE A N 1
ATOM 686 C CA . ILE A 1 85 ? -1.459 -5.584 12.353 1.00 98.06 85 ILE A CA 1
ATOM 687 C C . ILE A 1 85 ? -1.549 -6.883 13.158 1.00 98.06 85 ILE A C 1
ATOM 689 O O . ILE A 1 85 ? -1.366 -7.961 12.595 1.00 98.06 85 ILE A O 1
ATOM 693 N N . GLU A 1 86 ? -1.880 -6.810 14.444 1.00 98.06 86 GLU A N 1
ATOM 694 C CA . GLU A 1 86 ? -1.951 -8.007 15.289 1.00 98.06 86 GLU A CA 1
ATOM 695 C C . GLU A 1 86 ? -3.067 -8.958 14.831 1.00 98.06 86 GLU A C 1
ATOM 697 O O . GLU A 1 86 ? -2.841 -10.156 14.665 1.00 98.06 86 GLU A O 1
ATOM 702 N N . THR A 1 87 ? -4.259 -8.424 14.551 1.00 97.19 87 THR A N 1
ATOM 703 C CA . THR A 1 87 ? -5.455 -9.237 14.273 1.00 97.19 87 THR A CA 1
ATOM 704 C C . THR A 1 87 ? -5.525 -9.718 12.828 1.00 97.19 87 THR A C 1
ATOM 706 O O . THR A 1 87 ? -5.926 -10.850 12.572 1.00 97.19 87 THR A O 1
ATOM 709 N N . HIS A 1 88 ? -5.162 -8.867 11.867 1.00 96.62 88 HIS A N 1
ATOM 710 C CA . HIS A 1 88 ? -5.403 -9.129 10.443 1.00 96.62 88 HIS A CA 1
ATOM 711 C C . HIS A 1 88 ? -4.133 -9.393 9.641 1.00 96.62 88 HIS A C 1
ATOM 713 O O . HIS A 1 88 ? -4.237 -9.731 8.460 1.00 96.62 88 HIS A O 1
ATOM 719 N N . TYR A 1 89 ? -2.954 -9.239 10.249 1.00 97.00 89 TYR A N 1
ATOM 720 C CA . TYR A 1 89 ? -1.689 -9.623 9.629 1.00 97.00 89 TYR A CA 1
ATOM 721 C C . TYR A 1 89 ? -1.023 -10.777 10.363 1.00 97.00 89 TYR A C 1
ATOM 723 O O . TYR A 1 89 ? -0.958 -11.877 9.818 1.00 97.00 89 TYR A O 1
ATOM 731 N N . LYS A 1 90 ? -0.597 -10.569 11.610 1.00 97.19 90 LYS A N 1
ATOM 732 C CA . LYS A 1 90 ? 0.162 -11.576 12.364 1.00 97.19 90 LYS A CA 1
ATOM 733 C C . LYS A 1 90 ? -0.657 -12.816 12.701 1.00 97.19 90 LYS A C 1
ATOM 735 O O . LYS A 1 90 ? -0.175 -13.924 12.498 1.00 97.19 90 LYS A O 1
ATOM 740 N N . ALA A 1 91 ? -1.900 -12.654 13.162 1.00 96.31 91 ALA A N 1
ATOM 741 C CA . ALA A 1 91 ? -2.736 -13.790 13.567 1.00 96.31 91 ALA A CA 1
ATOM 742 C C . ALA A 1 91 ? -3.065 -14.776 12.428 1.00 96.31 91 ALA A C 1
ATOM 744 O O . ALA A 1 91 ? -3.437 -15.915 12.700 1.00 96.31 91 ALA A O 1
ATOM 745 N N . VAL A 1 92 ? -2.937 -14.349 11.169 1.00 95.12 92 VAL A N 1
ATOM 746 C CA . VAL A 1 92 ? -3.232 -15.160 9.976 1.00 95.12 92 VAL A CA 1
ATOM 747 C C . VAL A 1 92 ? -2.024 -15.306 9.043 1.00 95.12 92 VAL A C 1
ATOM 749 O O . VAL A 1 92 ? -2.198 -15.719 7.901 1.00 95.12 92 VAL A O 1
ATOM 752 N N . ASP A 1 93 ? -0.827 -14.940 9.512 1.00 95.38 93 ASP A N 1
ATOM 753 C CA . ASP A 1 93 ? 0.434 -14.971 8.754 1.00 95.38 93 ASP A CA 1
ATOM 754 C C . ASP A 1 93 ? 0.342 -14.310 7.361 1.00 95.38 93 ASP A C 1
ATOM 756 O O . ASP A 1 93 ? 0.763 -14.841 6.332 1.00 95.38 93 ASP A O 1
ATOM 760 N N . ARG A 1 94 ? -0.287 -13.130 7.301 1.00 95.06 94 ARG A N 1
ATOM 761 C CA . ARG A 1 94 ? -0.468 -12.397 6.042 1.00 95.06 94 ARG A CA 1
ATOM 762 C C . ARG A 1 94 ? 0.779 -11.568 5.717 1.00 95.06 94 ARG A C 1
ATOM 764 O O . ARG A 1 94 ? 1.200 -10.764 6.551 1.00 95.06 94 ARG A O 1
ATOM 771 N N . PRO A 1 95 ? 1.301 -11.639 4.477 1.00 95.50 95 PRO A N 1
ATOM 772 C CA . PRO A 1 95 ? 2.430 -10.818 4.064 1.00 95.50 95 PRO A CA 1
ATOM 773 C C . PRO A 1 95 ? 2.040 -9.340 3.961 1.00 95.50 95 PRO A C 1
ATOM 775 O O . PRO A 1 95 ? 0.984 -8.988 3.416 1.00 95.50 95 PRO A O 1
ATOM 778 N N . PHE A 1 96 ? 2.938 -8.471 4.420 1.00 97.19 96 PHE A N 1
ATOM 779 C CA . PHE A 1 96 ? 2.836 -7.033 4.208 1.00 97.19 96 PHE A CA 1
ATOM 780 C C . PHE A 1 96 ? 3.155 -6.697 2.750 1.00 97.19 96 PHE A C 1
ATOM 782 O O . PHE A 1 96 ? 4.169 -7.132 2.217 1.00 97.19 96 PHE A O 1
ATOM 789 N N . ARG A 1 97 ? 2.307 -5.901 2.094 1.00 96.06 97 ARG A N 1
ATOM 790 C CA . ARG A 1 97 ? 2.538 -5.387 0.734 1.00 96.06 97 ARG A CA 1
ATOM 791 C C . ARG A 1 97 ? 2.486 -3.867 0.743 1.00 96.06 97 ARG A C 1
ATOM 793 O O . ARG A 1 97 ? 1.598 -3.279 1.355 1.00 96.06 97 ARG A O 1
ATOM 800 N N . ALA A 1 98 ? 3.385 -3.220 0.004 1.00 94.62 98 ALA A N 1
ATOM 801 C CA . ALA A 1 98 ? 3.512 -1.759 -0.005 1.00 94.62 98 ALA A CA 1
ATOM 802 C C . ALA A 1 98 ? 2.242 -1.010 -0.470 1.00 94.62 98 ALA A C 1
ATOM 804 O O . ALA A 1 98 ? 2.047 0.151 -0.115 1.00 94.62 98 ALA A O 1
ATOM 805 N N . CYS A 1 99 ? 1.361 -1.658 -1.240 1.00 94.75 99 CYS A N 1
ATOM 806 C CA . CYS A 1 99 ? 0.084 -1.079 -1.671 1.00 94.75 99 CYS A CA 1
ATOM 807 C C . CYS A 1 99 ? -1.011 -1.104 -0.589 1.00 94.75 99 CYS A C 1
ATOM 809 O O . CYS A 1 99 ? -1.870 -0.220 -0.568 1.00 94.75 99 CYS A O 1
ATOM 811 N N . GLN A 1 100 ? -0.978 -2.078 0.324 1.00 96.62 100 GLN A N 1
ATOM 812 C CA . GLN A 1 100 ? -2.067 -2.335 1.269 1.00 96.62 100 GLN A CA 1
ATOM 813 C C . GLN A 1 100 ? -2.359 -1.164 2.225 1.00 96.62 100 GLN A C 1
ATOM 815 O O . GLN A 1 100 ? -3.542 -0.905 2.437 1.00 96.62 100 GLN A O 1
ATOM 820 N N . PRO A 1 101 ? -1.376 -0.411 2.774 1.00 97.06 101 PRO A N 1
ATOM 821 C CA . PRO A 1 101 ? -1.667 0.750 3.617 1.00 97.06 101 PRO A CA 1
ATOM 822 C C . PRO A 1 101 ? -2.608 1.747 2.936 1.00 97.06 101 PRO A C 1
ATOM 824 O O . PRO A 1 101 ? -3.649 2.117 3.481 1.00 97.06 101 PRO A O 1
ATOM 827 N N . ARG A 1 102 ? -2.282 2.123 1.694 1.00 96.62 102 ARG A N 1
ATOM 828 C CA . ARG A 1 102 ? -3.079 3.044 0.880 1.00 96.62 102 ARG A CA 1
ATOM 829 C C . ARG A 1 102 ? -4.479 2.493 0.644 1.00 96.62 102 ARG A C 1
ATOM 831 O O . ARG A 1 102 ? -5.459 3.216 0.813 1.00 96.62 102 ARG A O 1
ATOM 838 N N . ASP A 1 103 ? -4.566 1.236 0.230 1.00 97.12 103 ASP A N 1
ATOM 839 C CA . ASP A 1 103 ? -5.829 0.635 -0.180 1.00 97.12 103 ASP A CA 1
ATOM 840 C C . ASP A 1 103 ? -6.773 0.434 1.014 1.00 97.12 103 ASP A C 1
ATOM 842 O O . ASP A 1 103 ? -7.956 0.770 0.928 1.00 97.12 103 ASP A O 1
ATOM 846 N N . LEU A 1 104 ? -6.252 -0.013 2.160 1.00 97.56 104 LEU A N 1
ATOM 847 C CA . LEU A 1 104 ? -7.030 -0.162 3.390 1.00 97.56 104 LEU A CA 1
ATOM 848 C C . LEU A 1 104 ? -7.511 1.192 3.915 1.00 97.56 104 LEU A C 1
ATOM 850 O O . LEU A 1 104 ? -8.695 1.341 4.219 1.00 97.56 104 LEU A O 1
ATOM 854 N N . LEU A 1 105 ? -6.644 2.209 3.959 1.00 97.81 105 LEU A N 1
ATOM 855 C CA . LEU A 1 105 ? -7.045 3.568 4.342 1.00 97.81 105 LEU A CA 1
ATOM 856 C C . LEU A 1 105 ? -8.121 4.130 3.402 1.00 97.81 105 LEU A C 1
ATOM 858 O O . LEU A 1 105 ? -9.055 4.796 3.858 1.00 97.81 105 LEU A O 1
ATOM 862 N N . LEU A 1 106 ? -8.033 3.836 2.102 1.00 97.12 106 LEU A N 1
ATOM 863 C CA . LEU A 1 106 ? -9.043 4.233 1.125 1.00 97.12 106 LEU A CA 1
ATOM 864 C C . LEU A 1 106 ? -10.393 3.549 1.390 1.00 97.12 106 LEU A C 1
ATOM 866 O O . LEU A 1 106 ? -11.423 4.221 1.348 1.00 97.12 106 LEU A O 1
ATOM 870 N N . GLN A 1 107 ? -10.404 2.254 1.717 1.00 96.75 107 GLN A N 1
ATOM 871 C CA . GLN A 1 107 ? -11.625 1.533 2.098 1.00 96.75 107 GLN A CA 1
ATOM 872 C C . GLN A 1 107 ? -12.257 2.114 3.371 1.00 96.75 107 GLN A C 1
ATOM 874 O O . GLN A 1 107 ? -13.455 2.408 3.379 1.00 96.75 107 GLN A O 1
ATOM 879 N N . VAL A 1 108 ? -11.454 2.385 4.409 1.00 97.12 108 VAL A N 1
ATOM 880 C CA . VAL A 1 108 ? -11.932 3.051 5.636 1.00 97.12 108 VAL A CA 1
ATOM 881 C C . VAL A 1 108 ? -12.515 4.427 5.310 1.00 97.12 108 VAL A C 1
ATOM 883 O O . VAL A 1 108 ? -13.592 4.786 5.788 1.00 97.12 108 VAL A O 1
ATOM 886 N N . LYS A 1 109 ? -11.841 5.205 4.455 1.00 96.69 109 LYS A N 1
ATOM 887 C CA . LYS A 1 109 ? -12.296 6.544 4.060 1.00 96.69 109 LYS A CA 1
ATOM 888 C C . LYS A 1 109 ? -13.634 6.479 3.343 1.00 96.69 109 LYS A C 1
ATOM 890 O O . LYS A 1 109 ? -14.530 7.257 3.670 1.00 96.69 109 LYS A O 1
ATOM 895 N N . ASN A 1 110 ? -13.761 5.574 2.379 1.00 95.75 110 ASN A N 1
ATOM 896 C CA . ASN A 1 110 ? -14.987 5.391 1.615 1.00 95.75 110 ASN A CA 1
ATOM 897 C C . ASN A 1 110 ? -16.141 4.985 2.534 1.00 95.75 110 ASN A C 1
ATOM 899 O O . ASN A 1 110 ? -17.219 5.568 2.432 1.00 95.75 110 ASN A O 1
ATOM 903 N N . HIS A 1 111 ? -15.893 4.085 3.489 1.00 94.88 111 HIS A N 1
ATOM 904 C CA . HIS A 1 111 ? -16.868 3.708 4.509 1.00 94.88 111 HIS A CA 1
ATOM 905 C C . HIS A 1 111 ? -17.323 4.915 5.349 1.00 94.88 111 HIS A C 1
ATOM 907 O O . HIS A 1 111 ? -18.522 5.179 5.451 1.00 94.88 111 HIS A O 1
ATOM 913 N N . CYS A 1 112 ? -16.390 5.707 5.895 1.00 95.19 112 CYS A N 1
ATOM 914 C CA . CYS A 1 112 ? -16.734 6.912 6.662 1.00 95.19 112 CYS A CA 1
ATOM 915 C C . CYS A 1 112 ? -17.563 7.905 5.835 1.00 95.19 112 CYS A C 1
ATOM 917 O O . CYS A 1 112 ? -18.574 8.415 6.315 1.00 95.19 112 CYS A O 1
ATOM 919 N N . VAL A 1 113 ? -17.158 8.167 4.588 1.00 96.00 113 VAL A N 1
ATOM 920 C CA . VAL A 1 113 ? -17.856 9.105 3.695 1.00 96.00 113 VAL A CA 1
ATOM 921 C C . VAL A 1 113 ? -19.265 8.611 3.373 1.00 96.00 113 VAL A C 1
ATOM 923 O O . VAL A 1 113 ? -20.215 9.385 3.484 1.00 96.00 113 VAL A O 1
ATOM 926 N N . TYR A 1 114 ? -19.413 7.333 3.024 1.00 95.50 114 TYR A N 1
ATOM 927 C CA . TYR A 1 114 ? -20.703 6.733 2.690 1.00 95.50 114 TYR A CA 1
ATOM 928 C C . TYR A 1 114 ? -21.687 6.801 3.865 1.00 95.50 114 TYR A C 1
ATOM 930 O O . TYR A 1 114 ? -22.831 7.227 3.701 1.00 95.50 114 TYR A O 1
ATOM 938 N N . HIS A 1 115 ? -21.221 6.481 5.075 1.00 94.44 115 HIS A N 1
ATOM 939 C CA . HIS A 1 115 ? -22.034 6.529 6.292 1.00 94.44 115 HIS A CA 1
ATOM 940 C C . HIS A 1 115 ? -22.145 7.925 6.923 1.00 94.44 115 HIS A C 1
ATOM 942 O O . HIS A 1 115 ? -22.723 8.056 8.003 1.00 94.44 115 HIS A O 1
ATOM 948 N N . LYS A 1 116 ? -21.610 8.973 6.276 1.00 94.75 116 LYS A N 1
ATOM 949 C CA . LYS A 1 116 ? -21.568 10.354 6.796 1.00 94.75 116 LYS A CA 1
ATOM 950 C C . LYS A 1 116 ? -20.952 10.449 8.202 1.00 94.75 116 LYS A C 1
ATOM 952 O O . LYS A 1 116 ? -21.368 11.265 9.022 1.00 94.75 116 LYS A O 1
ATOM 957 N N . GLN A 1 117 ? -19.961 9.608 8.482 1.00 93.38 117 GLN A N 1
ATOM 958 C CA . GLN A 1 117 ? -19.227 9.581 9.742 1.00 93.38 117 GLN A CA 1
ATOM 959 C C . GLN A 1 117 ? -17.948 10.427 9.658 1.00 93.38 117 GLN A C 1
ATOM 961 O O . GLN A 1 117 ? -17.378 10.593 8.573 1.00 93.38 117 GLN A O 1
ATOM 966 N N . PRO A 1 118 ? -17.441 10.933 10.797 1.00 92.19 118 PRO A N 1
ATOM 967 C CA . PRO A 1 118 ? -16.127 11.559 10.848 1.00 92.19 118 PRO A CA 1
ATOM 968 C C . PRO A 1 118 ? -15.034 10.611 10.337 1.00 92.19 118 PRO A C 1
ATOM 970 O O . PRO A 1 118 ? -15.053 9.413 10.621 1.00 92.19 118 PRO A O 1
ATOM 973 N N . LYS A 1 119 ? -14.053 11.156 9.610 1.00 92.94 119 LYS A N 1
ATOM 974 C CA . LYS A 1 119 ? -12.888 10.403 9.122 1.00 92.94 119 LYS A CA 1
ATOM 975 C C . LYS A 1 119 ? -11.951 10.086 10.286 1.00 92.94 119 LYS A C 1
ATOM 977 O O . LYS A 1 119 ? -11.004 10.825 10.550 1.00 92.94 119 LYS A O 1
ATOM 982 N N . LYS A 1 120 ? -12.224 8.985 10.981 1.00 94.00 120 LYS A N 1
ATOM 983 C CA . LYS A 1 120 ? -11.405 8.478 12.085 1.00 94.00 120 LYS A CA 1
ATOM 984 C C . LYS A 1 120 ? -11.034 7.020 11.836 1.00 94.00 120 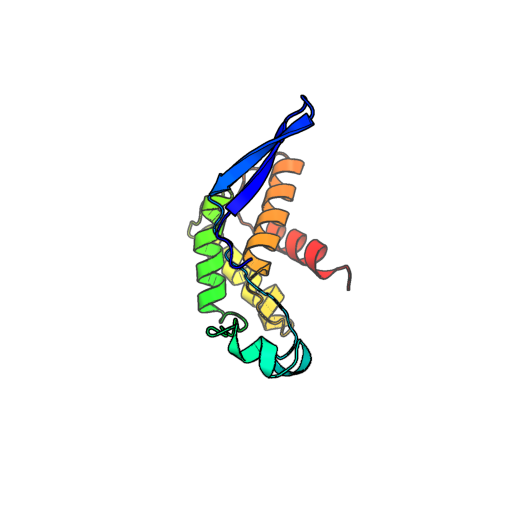LYS A C 1
ATOM 986 O O . LYS A 1 120 ? -11.886 6.221 11.454 1.00 94.00 120 LYS A O 1
ATOM 991 N N . LEU A 1 121 ? -9.770 6.682 12.077 1.00 95.50 121 LEU A N 1
ATOM 992 C CA . LEU A 1 121 ? -9.310 5.297 12.048 1.00 95.50 121 LEU A CA 1
ATOM 993 C C . LEU A 1 121 ? -9.815 4.580 13.302 1.00 95.50 121 LEU A C 1
ATOM 995 O O . LEU A 1 121 ? -9.623 5.052 14.421 1.00 95.50 121 LEU A O 1
ATOM 999 N N . THR A 1 122 ? -10.525 3.473 13.104 1.00 95.62 122 THR A N 1
ATOM 1000 C CA . THR A 1 122 ? -11.125 2.668 14.175 1.00 95.62 122 THR A CA 1
ATOM 1001 C C . THR A 1 122 ? -10.994 1.192 13.832 1.00 95.62 122 THR A C 1
ATOM 1003 O O . THR A 1 122 ? -10.962 0.842 12.652 1.00 95.62 122 THR A O 1
ATOM 1006 N N . ASN A 1 123 ? -10.990 0.329 14.849 1.00 96.56 123 ASN A N 1
ATOM 1007 C CA . ASN A 1 123 ? -10.912 -1.124 14.669 1.00 96.56 123 ASN A CA 1
ATOM 1008 C C . ASN A 1 123 ? -12.012 -1.629 13.726 1.00 96.56 123 ASN A C 1
ATOM 1010 O O . ASN A 1 123 ? -11.703 -2.257 12.726 1.00 96.56 123 ASN A O 1
ATOM 1014 N N . LYS A 1 124 ? -13.269 -1.214 13.947 1.00 95.00 124 LYS A N 1
ATOM 1015 C CA . LYS A 1 124 ? -14.405 -1.570 13.075 1.00 95.00 124 LYS A CA 1
ATOM 1016 C C . LYS A 1 124 ? -14.223 -1.110 11.628 1.00 95.00 124 LYS A C 1
ATOM 1018 O O . LYS A 1 124 ? -14.629 -1.807 10.705 1.00 95.00 124 LYS A O 1
ATOM 1023 N N . GLY A 1 125 ? -13.640 0.074 11.428 1.00 95.50 125 GLY A N 1
ATOM 1024 C CA . GLY A 1 125 ? -13.318 0.567 10.092 1.00 95.50 125 GLY A CA 1
ATOM 1025 C C . GLY A 1 125 ? -12.303 -0.337 9.397 1.00 95.50 125 GLY A C 1
ATOM 1026 O O . GLY A 1 125 ? -12.489 -0.678 8.231 1.00 95.50 125 GLY A O 1
ATOM 1027 N N . PHE A 1 126 ? -11.263 -0.762 10.119 1.00 97.12 126 PHE A N 1
ATOM 1028 C CA . PHE A 1 126 ? -10.279 -1.706 9.599 1.00 97.12 126 PHE A CA 1
ATOM 1029 C C . PHE A 1 126 ? -10.844 -3.111 9.396 1.00 97.12 126 PHE A C 1
ATOM 1031 O O . PHE A 1 126 ? -10.533 -3.707 8.373 1.00 97.12 126 PHE A O 1
ATOM 1038 N N . ASP A 1 127 ? -11.715 -3.606 10.275 1.00 96.56 127 ASP A N 1
ATOM 1039 C CA . ASP A 1 127 ? -12.411 -4.887 10.091 1.00 96.56 127 ASP A CA 1
ATOM 1040 C C . ASP A 1 127 ? -13.202 -4.891 8.783 1.00 96.56 127 ASP A C 1
ATOM 1042 O O . ASP A 1 127 ? -13.068 -5.808 7.976 1.00 96.56 127 ASP A O 1
ATOM 1046 N N . PHE A 1 128 ? -13.972 -3.826 8.533 1.00 95.44 128 PHE A N 1
ATOM 1047 C CA . PHE A 1 128 ? -14.690 -3.642 7.273 1.00 95.44 128 PHE A CA 1
ATOM 1048 C C . PHE A 1 128 ? -13.733 -3.592 6.075 1.00 95.44 128 PHE A C 1
ATOM 1050 O O . PHE A 1 128 ? -13.952 -4.280 5.078 1.00 95.44 128 PHE A O 1
ATOM 1057 N N . ALA A 1 129 ? -12.673 -2.784 6.166 1.00 96.38 129 ALA A N 1
ATOM 1058 C CA . ALA A 1 129 ? -11.710 -2.609 5.084 1.00 96.38 129 ALA A CA 1
ATOM 1059 C C . ALA A 1 129 ? -10.980 -3.911 4.740 1.00 96.38 129 ALA A C 1
ATOM 1061 O O . ALA A 1 129 ? -10.854 -4.241 3.564 1.00 96.38 129 ALA A O 1
ATOM 1062 N N . VAL A 1 130 ? -10.532 -4.655 5.752 1.00 96.25 130 VAL A N 1
ATOM 1063 C CA . VAL A 1 130 ? -9.868 -5.950 5.593 1.00 96.25 130 VAL A CA 1
ATOM 1064 C C . VAL A 1 130 ? -10.837 -6.970 5.031 1.00 96.25 130 VAL A C 1
ATOM 1066 O O . VAL A 1 130 ? -10.492 -7.638 4.059 1.00 96.25 130 VAL A O 1
ATOM 1069 N N . TRP A 1 131 ? -12.042 -7.069 5.600 1.00 94.56 131 TRP A N 1
ATOM 1070 C CA . TRP A 1 131 ? -13.055 -7.970 5.076 1.00 94.56 131 TRP A CA 1
ATOM 1071 C C . TRP A 1 131 ? -13.271 -7.676 3.595 1.00 94.56 131 TRP A C 1
ATOM 1073 O O . TRP A 1 131 ? -12.972 -8.534 2.784 1.00 94.56 131 TRP A O 1
ATOM 1083 N N . ASN A 1 132 ? -13.632 -6.454 3.205 1.00 93.94 132 ASN A N 1
ATOM 1084 C CA . ASN A 1 132 ? -13.901 -6.120 1.803 1.00 93.94 132 ASN A CA 1
ATOM 1085 C C . ASN A 1 132 ? -12.686 -6.311 0.869 1.00 93.94 132 ASN A C 1
ATOM 1087 O O . ASN A 1 132 ? -12.838 -6.799 -0.245 1.00 93.94 132 ASN A O 1
ATOM 1091 N N . TYR A 1 133 ? -11.478 -5.933 1.301 1.00 94.69 133 TYR A N 1
ATOM 1092 C CA . TYR A 1 133 ? -10.282 -5.991 0.450 1.00 94.69 133 TYR A CA 1
ATOM 1093 C C . TYR A 1 133 ? -9.774 -7.421 0.213 1.00 94.69 133 TYR A C 1
ATOM 1095 O O . TYR A 1 133 ? -9.286 -7.723 -0.873 1.00 94.69 133 TYR A O 1
ATOM 1103 N N . PHE A 1 134 ? -9.889 -8.300 1.213 1.00 92.81 134 PHE A N 1
ATOM 1104 C CA . PHE A 1 134 ? -9.351 -9.662 1.154 1.00 92.81 134 PHE A CA 1
ATOM 1105 C C . PHE A 1 134 ? -10.420 -10.751 0.948 1.00 92.81 134 PHE A C 1
ATOM 1107 O O . PHE A 1 134 ? -10.049 -11.896 0.732 1.00 92.81 134 PHE A O 1
ATOM 1114 N N . SER A 1 135 ? -11.721 -10.435 0.987 1.00 77.12 135 SER A N 1
ATOM 1115 C CA . SER A 1 135 ? -12.810 -11.429 0.854 1.00 77.12 135 SER A CA 1
ATOM 1116 C C . SER A 1 135 ? -13.154 -11.856 -0.579 1.00 77.12 135 SER A C 1
ATOM 1118 O O . SER A 1 135 ? -14.090 -12.630 -0.764 1.00 77.12 135 SER A O 1
ATOM 1120 N N . VAL A 1 136 ? -12.409 -11.400 -1.592 1.00 53.31 136 VAL A N 1
ATOM 1121 C CA . VAL A 1 136 ? -12.578 -11.834 -2.998 1.00 53.31 136 VAL A CA 1
ATOM 1122 C C . VAL A 1 136 ? -11.433 -12.754 -3.458 1.00 53.31 136 VAL A C 1
ATOM 1124 O O . VAL A 1 136 ? -11.088 -12.791 -4.637 1.00 53.31 136 VAL A O 1
ATOM 1127 N N . MET A 1 137 ? -10.838 -13.516 -2.539 1.00 42.47 137 MET A N 1
ATOM 1128 C CA . MET A 1 137 ? -9.989 -14.671 -2.862 1.00 42.47 137 MET A CA 1
ATOM 1129 C C . MET A 1 137 ? -10.400 -15.884 -2.041 1.00 42.47 137 MET A C 1
ATOM 1131 O O . MET A 1 137 ? -10.566 -15.723 -0.812 1.00 42.47 137 MET A O 1
#

pLDDT: mean 91.22, std 8.87, range [42.47, 98.19]

Secondary structure (DSSP, 8-state):
-TTSEEEEEPTTS-EEEEE---------SS-HHHHS-HHHHTT-------PPPPHHHHHHHHHHHHHHTT----HHHHHHHHHHHHHHTGGGTPPP-TTHHHHHHHHHHHHHHHTT------HHHHHHHHHHHHTT-